Protein AF-A0A1R3L215-F1 (afdb_monomer_lite)

Organism: NCBI:txid93759

Foldseek 3Di:
DDKDKAKDADQVPQKIKIWIWDAPDPVGTPDIDMDIDGDPDRVRRRVVRVVRVVD

Structure (mmCIF, N/CA/C/O backbone):
data_AF-A0A1R3L215-F1
#
_entry.id   AF-A0A1R3L215-F1
#
loop_
_atom_site.group_PDB
_atom_site.id
_atom_site.type_symbol
_atom_site.label_atom_id
_atom_site.label_alt_id
_atom_site.label_comp_id
_atom_site.label_asym_id
_atom_site.label_entity_id
_atom_site.label_seq_id
_atom_site.pdbx_PDB_ins_code
_atom_site.Cartn_x
_atom_site.Cartn_y
_atom_site.Cartn_z
_atom_site.occupancy
_atom_site.B_iso_or_equiv
_atom_site.auth_seq_id
_atom_site.auth_comp_id
_atom_site.auth_asym_id
_atom_site.auth_atom_id
_atom_site.pdbx_PDB_model_num
ATOM 1 N N . MET A 1 1 ? -1.606 0.513 18.562 1.00 85.00 1 MET A N 1
ATOM 2 C CA . MET A 1 1 ? -2.069 0.953 17.229 1.00 85.00 1 MET A CA 1
ATOM 3 C C . MET A 1 1 ? -1.011 0.543 16.221 1.00 85.00 1 MET A C 1
ATOM 5 O O . MET A 1 1 ? 0.162 0.711 16.528 1.00 85.00 1 MET A O 1
ATOM 9 N N . LYS A 1 2 ? -1.397 -0.060 15.095 1.00 91.94 2 LYS A N 1
ATOM 10 C CA . LYS A 1 2 ? -0.479 -0.527 14.043 1.00 91.94 2 LYS A CA 1
ATOM 11 C C . LYS A 1 2 ? -0.826 0.193 12.739 1.00 91.94 2 LYS A C 1
ATOM 13 O O . LYS A 1 2 ? -2.008 0.378 12.459 1.00 91.94 2 LYS A O 1
ATOM 18 N N . VAL A 1 3 ? 0.177 0.576 11.958 1.00 94.62 3 VAL A N 1
ATOM 19 C CA . VAL A 1 3 ? -0.009 1.077 10.591 1.00 94.62 3 VAL A CA 1
ATOM 20 C C . VAL A 1 3 ? 0.691 0.101 9.663 1.00 94.62 3 VAL A C 1
ATOM 22 O O . VAL A 1 3 ? 1.864 -0.202 9.861 1.00 94.62 3 VAL A O 1
ATOM 25 N N . ASN A 1 4 ? -0.042 -0.435 8.695 1.00 95.44 4 ASN A N 1
ATO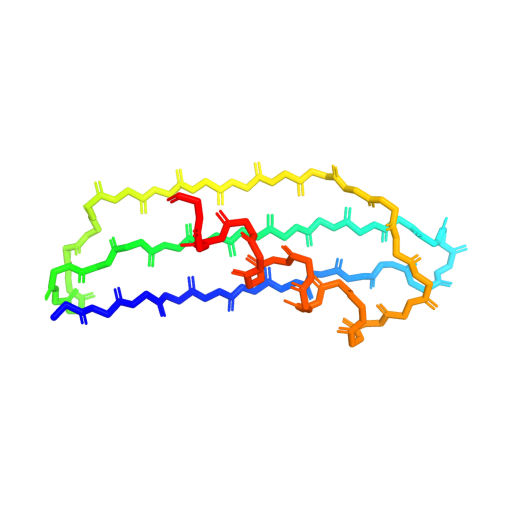M 26 C CA . ASN A 1 4 ? 0.536 -1.245 7.632 1.00 95.44 4 ASN A CA 1
ATOM 27 C C . ASN A 1 4 ? 0.595 -0.405 6.375 1.00 95.44 4 ASN A C 1
ATOM 29 O O . ASN A 1 4 ? -0.368 0.293 6.077 1.00 95.44 4 ASN A O 1
ATOM 33 N N . VAL A 1 5 ? 1.712 -0.491 5.674 1.00 97.25 5 VAL A N 1
ATOM 34 C CA . VAL A 1 5 ? 2.001 0.248 4.453 1.00 97.25 5 VAL A CA 1
ATOM 35 C C . VAL A 1 5 ? 2.422 -0.772 3.412 1.00 97.25 5 VAL A C 1
ATOM 37 O O . VAL A 1 5 ? 3.078 -1.749 3.772 1.00 97.25 5 VAL A O 1
ATOM 40 N N . ASP A 1 6 ? 2.018 -0.553 2.168 1.00 97.88 6 ASP A N 1
ATOM 41 C CA . ASP A 1 6 ? 2.437 -1.388 1.048 1.00 97.88 6 ASP A CA 1
ATOM 42 C C . ASP A 1 6 ? 2.525 -0.551 -0.231 1.00 97.88 6 ASP A C 1
ATOM 44 O O . ASP A 1 6 ? 1.635 0.265 -0.515 1.00 97.88 6 ASP A O 1
ATOM 48 N N . GLY A 1 7 ? 3.614 -0.736 -0.975 1.00 97.50 7 GLY A N 1
ATOM 49 C CA . GLY A 1 7 ? 3.868 -0.110 -2.265 1.00 97.50 7 GLY A CA 1
ATOM 50 C C . GLY A 1 7 ? 4.007 -1.153 -3.372 1.00 97.50 7 GLY A C 1
ATOM 51 O O . GLY A 1 7 ? 4.960 -1.921 -3.410 1.00 97.50 7 GLY A O 1
ATOM 52 N N . ALA A 1 8 ? 3.102 -1.122 -4.344 1.00 97.19 8 ALA A N 1
ATOM 53 C CA . ALA A 1 8 ? 3.143 -1.950 -5.540 1.00 97.19 8 ALA A CA 1
ATOM 54 C C . ALA A 1 8 ? 3.770 -1.191 -6.720 1.00 97.19 8 ALA A C 1
ATOM 56 O O . ALA A 1 8 ? 3.445 -0.032 -6.983 1.00 97.19 8 ALA A O 1
ATOM 57 N N . TYR A 1 9 ? 4.634 -1.870 -7.474 1.00 97.62 9 TYR A N 1
ATOM 58 C CA . TYR A 1 9 ? 5.285 -1.336 -8.669 1.00 97.62 9 TYR A CA 1
ATOM 59 C C . TYR A 1 9 ? 5.144 -2.310 -9.836 1.00 97.62 9 TYR A C 1
ATOM 61 O O . TYR A 1 9 ? 5.522 -3.477 -9.731 1.00 97.62 9 TYR A O 1
ATOM 69 N N . ASP A 1 10 ? 4.642 -1.811 -10.959 1.00 96.38 10 ASP A N 1
ATOM 70 C CA . ASP A 1 10 ? 4.643 -2.515 -12.231 1.00 96.38 10 ASP A CA 1
ATOM 71 C C . ASP A 1 10 ? 5.935 -2.191 -12.991 1.00 96.38 10 ASP A C 1
ATOM 73 O O . ASP A 1 10 ? 6.142 -1.079 -13.483 1.00 96.38 10 ASP A O 1
ATOM 77 N N . LYS A 1 11 ? 6.807 -3.196 -13.097 1.00 90.31 11 LYS A N 1
ATOM 78 C CA . LYS A 1 11 ? 8.105 -3.089 -13.771 1.00 90.31 11 LYS A CA 1
ATOM 79 C C . LYS A 1 11 ? 8.010 -2.861 -15.279 1.00 90.31 11 LYS A C 1
ATOM 81 O O . LYS A 1 11 ? 8.963 -2.328 -15.841 1.00 90.31 11 LYS A O 1
ATOM 86 N N . ASP A 1 12 ? 6.909 -3.260 -15.910 1.00 91.69 12 ASP A N 1
ATOM 87 C CA . ASP A 1 12 ? 6.765 -3.213 -17.362 1.00 91.69 12 ASP A CA 1
ATOM 88 C C . ASP A 1 12 ? 6.211 -1.849 -17.801 1.00 91.69 12 ASP A C 1
ATOM 90 O O . ASP A 1 12 ? 6.588 -1.334 -18.854 1.00 91.69 12 ASP A O 1
ATOM 94 N N . SER A 1 13 ? 5.365 -1.223 -16.973 1.00 89.62 13 SER A N 1
ATOM 95 C CA . SER A 1 13 ? 4.773 0.091 -17.266 1.00 89.62 13 SER A CA 1
ATOM 96 C C . SER A 1 13 ? 5.376 1.270 -16.493 1.00 89.62 13 SER A C 1
ATOM 98 O O . SER A 1 13 ? 5.085 2.421 -16.827 1.00 89.62 13 SER A O 1
ATOM 100 N N . GLY A 1 14 ? 6.185 1.022 -15.458 1.00 85.69 14 GLY A N 1
ATOM 101 C CA . GLY A 1 14 ? 6.717 2.059 -14.564 1.00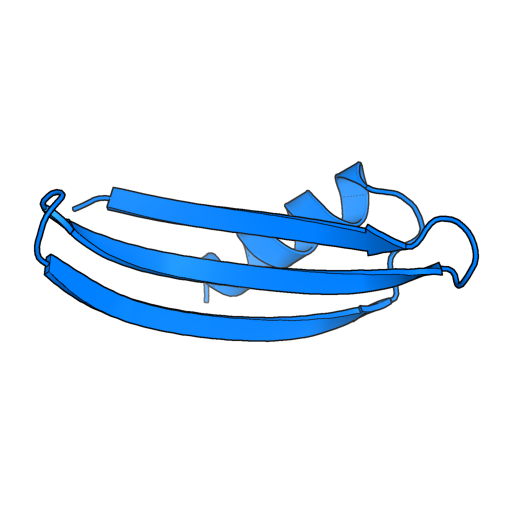 85.69 14 GLY A CA 1
ATOM 102 C C . GLY A 1 14 ? 5.667 2.675 -13.627 1.00 85.69 14 GLY A C 1
ATOM 103 O O . GLY A 1 14 ? 5.965 3.610 -12.881 1.00 85.69 14 GLY A O 1
ATOM 104 N N . LYS A 1 15 ? 4.428 2.173 -13.660 1.00 94.00 15 LYS A N 1
ATOM 105 C CA . LYS A 1 15 ? 3.343 2.645 -12.799 1.00 94.00 15 LYS A CA 1
ATOM 106 C C . LYS A 1 15 ? 3.488 2.056 -11.404 1.00 94.00 15 LYS A C 1
ATOM 108 O O . LYS A 1 15 ? 3.922 0.919 -11.234 1.00 94.00 15 LYS A O 1
ATOM 113 N N . ALA A 1 16 ? 3.062 2.812 -10.404 1.00 96.88 16 AL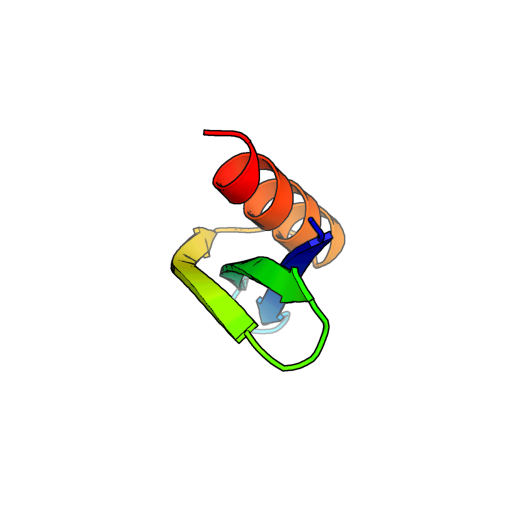A A N 1
ATOM 114 C CA . ALA A 1 16 ? 2.990 2.338 -9.037 1.00 96.88 16 ALA A CA 1
ATOM 115 C C . ALA A 1 16 ? 1.665 2.715 -8.377 1.00 96.88 16 ALA A C 1
ATOM 117 O O . ALA A 1 16 ? 0.958 3.643 -8.783 1.00 96.88 16 ALA A O 1
ATOM 118 N N . ALA A 1 17 ? 1.338 1.971 -7.335 1.00 97.19 17 ALA A N 1
ATOM 119 C CA . ALA A 1 17 ? 0.269 2.287 -6.412 1.00 97.19 17 ALA A CA 1
ATOM 120 C C . ALA A 1 17 ? 0.752 1.975 -5.002 1.00 97.19 17 ALA A C 1
ATOM 122 O O . ALA A 1 17 ? 1.575 1.089 -4.807 1.00 97.19 17 ALA A O 1
ATOM 123 N N . GLY A 1 18 ? 0.246 2.680 -4.007 1.00 97.12 18 GLY A N 1
A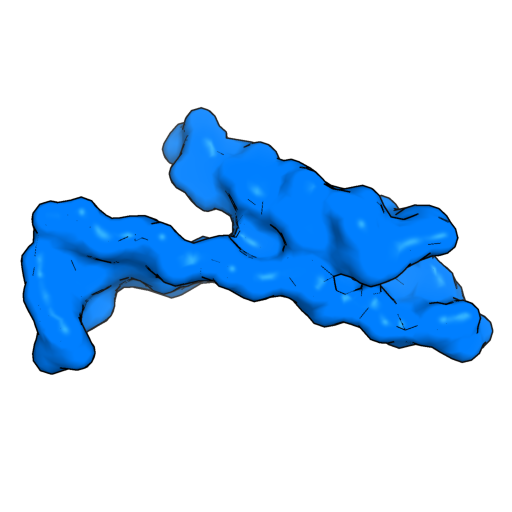TOM 124 C CA . GLY A 1 18 ? 0.598 2.391 -2.628 1.00 97.12 18 GLY A CA 1
ATOM 125 C C . GLY A 1 18 ? -0.402 2.980 -1.667 1.00 97.12 18 GLY A C 1
ATOM 126 O O . GLY A 1 18 ? -1.185 3.864 -2.017 1.00 97.12 18 GLY A O 1
ATOM 127 N N . GLY A 1 19 ? -0.400 2.464 -0.450 1.00 97.44 19 GLY A N 1
ATOM 128 C CA . GLY A 1 19 ? -1.396 2.834 0.534 1.00 97.44 19 GLY A CA 1
ATOM 129 C C . GLY A 1 19 ? -1.025 2.417 1.938 1.00 97.44 19 GLY A C 1
ATOM 130 O O . GLY A 1 19 ? 0.017 1.808 2.182 1.00 97.44 19 GLY A O 1
ATOM 131 N N . TYR A 1 20 ? -1.912 2.753 2.865 1.00 97.25 20 TYR A N 1
ATOM 132 C CA . TYR A 1 20 ? -1.786 2.355 4.253 1.00 97.25 20 TYR A CA 1
ATOM 133 C C . TYR A 1 20 ? -3.128 1.996 4.883 1.00 97.25 20 TYR A C 1
ATOM 135 O O . TYR A 1 20 ? -4.194 2.456 4.469 1.00 97.25 20 TYR A O 1
ATOM 143 N N . VAL A 1 21 ? -3.047 1.181 5.933 1.00 96.88 21 VAL A N 1
ATOM 144 C CA . VAL A 1 21 ? -4.163 0.768 6.783 1.00 96.88 21 VAL A CA 1
ATOM 145 C C . VAL A 1 21 ? -3.809 1.079 8.231 1.00 96.88 21 VAL A C 1
ATOM 147 O O . VAL A 1 21 ? -2.841 0.536 8.767 1.00 96.88 21 VAL A O 1
ATOM 150 N N . ILE A 1 22 ? -4.611 1.916 8.890 1.00 96.00 22 ILE A N 1
ATOM 151 C CA . ILE A 1 22 ? -4.496 2.177 10.329 1.00 96.00 22 ILE A CA 1
ATOM 152 C C . ILE A 1 22 ? -5.357 1.152 11.061 1.00 96.00 22 ILE A C 1
ATOM 154 O O . ILE A 1 22 ? -6.557 1.049 10.812 1.00 96.00 22 ILE A O 1
ATOM 158 N N . ARG A 1 23 ? -4.766 0.406 11.994 1.00 96.00 23 ARG A N 1
ATOM 159 C CA . ARG A 1 23 ? -5.454 -0.611 12.795 1.00 96.00 23 ARG A CA 1
ATOM 160 C C . ARG A 1 23 ? -5.343 -0.323 14.285 1.00 96.00 23 ARG A C 1
ATOM 162 O O . ARG A 1 23 ? -4.257 -0.051 14.812 1.00 96.00 23 ARG A O 1
ATOM 169 N N . LYS A 1 24 ? -6.460 -0.453 15.003 1.00 95.62 24 LYS A N 1
ATOM 170 C CA . LYS A 1 24 ? -6.461 -0.401 16.475 1.00 95.62 24 LYS A CA 1
ATOM 171 C C . LYS A 1 24 ? -5.832 -1.673 17.050 1.00 95.62 24 LYS A C 1
ATOM 173 O O . LYS A 1 24 ? -4.972 -1.593 17.927 1.00 95.62 24 LYS A O 1
ATOM 178 N N . ASN A 1 25 ? -6.250 -2.815 16.510 1.00 94.25 25 ASN A N 1
ATOM 179 C CA . ASN A 1 25 ? -5.817 -4.181 16.804 1.00 94.25 25 ASN A CA 1
ATOM 180 C C . ASN A 1 25 ? -5.971 -5.028 15.521 1.00 94.25 25 ASN A C 1
ATOM 182 O O . ASN A 1 25 ? -6.363 -4.497 14.484 1.00 94.25 25 ASN A O 1
ATOM 186 N N . ASP A 1 26 ? -5.687 -6.328 15.576 1.00 89.38 26 ASP A N 1
ATOM 187 C CA . ASP A 1 26 ? -5.674 -7.174 14.372 1.00 89.38 26 ASP A CA 1
ATOM 188 C C . ASP A 1 26 ? -7.066 -7.357 13.725 1.00 89.38 26 ASP A C 1
ATOM 190 O O . ASP A 1 26 ? -7.146 -7.675 12.541 1.00 89.38 26 ASP A O 1
ATOM 194 N N . ALA A 1 27 ? -8.152 -7.081 14.460 1.00 92.50 27 ALA A N 1
ATOM 195 C CA . ALA A 1 27 ? -9.536 -7.222 13.999 1.00 92.50 27 ALA A CA 1
ATOM 196 C C . ALA A 1 27 ? -10.209 -5.894 13.594 1.00 92.50 27 ALA A C 1
ATOM 198 O O . ALA A 1 27 ? -11.283 -5.909 12.998 1.00 92.50 27 ALA A O 1
ATOM 199 N N . THR A 1 28 ? -9.636 -4.734 13.934 1.00 95.81 28 THR A N 1
ATOM 200 C CA . THR A 1 28 ? -10.287 -3.425 13.749 1.00 95.81 28 THR A CA 1
ATOM 201 C C . THR A 1 28 ? -9.440 -2.474 12.913 1.00 95.81 28 THR A C 1
ATOM 203 O O . THR A 1 28 ? -8.394 -1.990 13.360 1.00 95.81 28 THR A O 1
ATOM 206 N N . VAL A 1 29 ? -9.962 -2.141 11.731 1.00 96.69 29 VAL A N 1
ATOM 207 C CA . VAL A 1 29 ? -9.447 -1.094 10.843 1.00 96.69 29 VAL A CA 1
ATOM 208 C C . VAL A 1 29 ? -10.089 0.246 11.205 1.00 96.69 29 VAL A C 1
ATOM 210 O O . VAL A 1 29 ? -11.304 0.347 11.324 1.00 96.69 29 VAL A O 1
ATOM 213 N N . LEU A 1 30 ? -9.257 1.267 11.391 1.00 95.75 30 LEU A N 1
ATOM 214 C CA . LEU A 1 30 ? -9.664 2.645 11.676 1.00 95.75 30 LEU A CA 1
ATOM 215 C C . LEU A 1 30 ? -9.691 3.516 10.416 1.00 95.75 30 LEU A C 1
ATOM 217 O O . LEU A 1 30 ? -10.414 4.504 10.375 1.00 95.75 30 LEU A O 1
ATOM 221 N N . GLY A 1 31 ? -8.909 3.163 9.395 1.00 95.25 31 GLY A N 1
ATOM 222 C CA . GLY A 1 31 ? -8.861 3.898 8.138 1.00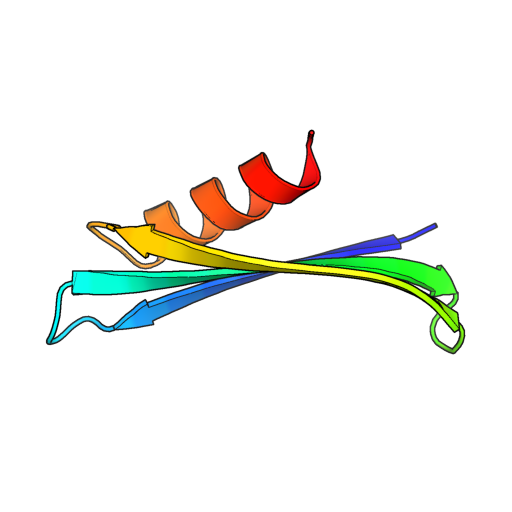 95.25 31 GLY A CA 1
ATOM 223 C C . GLY A 1 31 ? -7.969 3.220 7.107 1.00 95.25 31 GLY A C 1
ATOM 224 O O . GLY A 1 31 ? -7.046 2.484 7.464 1.00 95.25 31 GLY A O 1
ATOM 225 N N . ILE A 1 32 ? -8.269 3.470 5.834 1.00 96.19 32 ILE A N 1
ATOM 226 C CA . ILE A 1 32 ? -7.522 2.982 4.673 1.00 96.19 32 ILE A CA 1
ATOM 227 C C . ILE A 1 32 ? -7.406 4.134 3.680 1.00 96.19 32 ILE A C 1
ATOM 229 O O . ILE A 1 32 ? -8.393 4.825 3.427 1.00 96.19 32 ILE A O 1
ATOM 233 N N . ARG A 1 33 ? -6.225 4.315 3.094 1.00 97.19 33 ARG A N 1
ATOM 234 C CA . ARG A 1 33 ? -6.019 5.214 1.955 1.00 97.19 33 ARG A CA 1
ATOM 235 C C . ARG A 1 33 ? -5.046 4.570 0.982 1.00 97.19 33 ARG A C 1
ATOM 237 O O . ARG A 1 33 ? -4.091 3.927 1.407 1.00 97.19 33 ARG A O 1
ATOM 244 N N . GLY A 1 34 ? -5.289 4.754 -0.309 1.00 96.69 34 GLY A N 1
ATOM 245 C CA . GLY A 1 34 ? -4.401 4.303 -1.372 1.00 96.69 34 GLY A CA 1
ATOM 246 C C . GLY A 1 34 ? -4.415 5.283 -2.533 1.00 96.69 34 GLY A C 1
ATOM 247 O O . GLY A 1 34 ? -5.439 5.913 -2.798 1.00 96.69 34 GLY A O 1
ATOM 248 N N . GLU A 1 35 ? -3.276 5.421 -3.200 1.00 96.25 35 GLU A N 1
ATOM 249 C CA . GLU A 1 35 ? -3.079 6.345 -4.314 1.00 96.25 35 GLU A CA 1
ATOM 250 C C . GLU A 1 35 ? -2.215 5.711 -5.404 1.00 96.25 35 GLU A C 1
ATOM 252 O O . GLU A 1 35 ? -1.371 4.854 -5.138 1.00 96.25 35 GLU A O 1
ATOM 257 N N . GLN A 1 36 ? -2.436 6.147 -6.644 1.00 96.12 36 GLN A N 1
ATOM 258 C CA . GLN A 1 36 ? -1.565 5.829 -7.771 1.00 96.12 36 GLN A CA 1
ATOM 259 C C . GLN A 1 36 ? -0.511 6.922 -7.927 1.00 96.12 36 GLN A C 1
ATOM 261 O O . GLN A 1 36 ? -0.805 8.108 -7.782 1.00 96.12 36 GLN A O 1
ATOM 266 N N . PHE A 1 37 ? 0.711 6.529 -8.263 1.00 93.31 37 PHE A N 1
ATOM 267 C CA . PHE A 1 37 ? 1.817 7.451 -8.493 1.00 93.31 37 PHE A CA 1
ATOM 268 C C . PHE A 1 37 ? 2.839 6.848 -9.459 1.00 93.31 37 PHE A C 1
ATOM 270 O O . PHE A 1 37 ? 2.785 5.672 -9.814 1.00 93.31 37 PHE A O 1
ATOM 277 N N . GLN A 1 38 ? 3.782 7.674 -9.905 1.00 92.31 38 GLN A N 1
ATOM 278 C CA . GLN A 1 38 ? 4.915 7.206 -10.696 1.00 92.31 38 GLN A CA 1
ATOM 279 C C . GLN A 1 38 ? 6.068 6.820 -9.769 1.00 92.31 38 GLN A C 1
ATOM 281 O O . GLN A 1 38 ? 6.438 7.590 -8.880 1.00 92.31 38 GLN A O 1
ATOM 286 N N . ALA A 1 39 ? 6.666 5.654 -10.000 1.00 93.50 39 ALA A N 1
ATOM 287 C CA . ALA A 1 39 ? 7.879 5.215 -9.320 1.00 93.50 39 ALA A CA 1
ATOM 288 C C . ALA A 1 39 ? 8.862 4.646 -10.347 1.00 93.50 39 ALA A C 1
ATOM 290 O O . ALA A 1 39 ? 8.482 4.240 -11.435 1.00 93.50 39 ALA A O 1
ATOM 291 N N . LYS A 1 40 ? 10.150 4.639 -10.017 1.00 93.81 40 LYS A N 1
ATOM 292 C CA . LYS A 1 40 ? 11.221 4.100 -10.868 1.00 93.81 40 LYS A CA 1
ATOM 293 C C . LYS A 1 40 ? 11.702 2.729 -10.401 1.00 93.81 40 LYS A C 1
ATOM 295 O O . LYS A 1 40 ? 12.536 2.113 -11.055 1.00 93.81 40 LYS A O 1
ATOM 300 N N . SER A 1 41 ? 11.247 2.286 -9.233 1.00 96.00 41 SER A N 1
ATOM 301 C CA . SER A 1 41 ? 11.619 1.009 -8.640 1.00 96.00 41 SER A CA 1
ATOM 302 C C . SER A 1 41 ? 10.595 0.588 -7.583 1.00 96.00 41 SER A C 1
ATOM 304 O O . SER A 1 41 ? 9.907 1.453 -7.027 1.00 96.00 41 SER A O 1
ATOM 306 N N . PRO A 1 42 ? 10.543 -0.711 -7.230 1.00 95.94 42 PRO A N 1
ATOM 307 C CA . PRO A 1 42 ? 9.744 -1.188 -6.102 1.00 95.94 42 PRO A CA 1
ATOM 308 C C . PRO A 1 42 ? 10.079 -0.448 -4.804 1.00 95.94 42 PRO A C 1
ATOM 310 O O . PRO A 1 42 ? 9.193 0.001 -4.090 1.00 95.94 42 PRO A O 1
ATOM 313 N N . MET A 1 43 ? 11.370 -0.215 -4.543 1.00 96.81 43 MET A N 1
ATOM 314 C CA . MET A 1 43 ? 11.815 0.470 -3.328 1.00 96.81 43 MET A CA 1
ATOM 315 C C . MET A 1 43 ? 11.342 1.929 -3.270 1.00 96.81 43 MET A C 1
ATOM 317 O O . MET A 1 43 ? 11.033 2.439 -2.195 1.00 96.81 43 MET A O 1
ATOM 321 N N . GLN A 1 44 ? 11.245 2.604 -4.422 1.00 96.25 44 GLN A N 1
ATOM 322 C CA . GLN A 1 44 ? 10.644 3.933 -4.478 1.00 96.25 44 GLN A CA 1
ATOM 323 C C . GLN A 1 44 ? 9.133 3.872 -4.221 1.00 96.25 44 GLN A C 1
ATOM 325 O O . GLN A 1 44 ? 8.616 4.754 -3.541 1.00 96.25 44 GLN A O 1
ATOM 330 N N . ALA A 1 45 ? 8.429 2.855 -4.729 1.00 97.00 45 ALA A N 1
ATOM 331 C CA . ALA A 1 45 ? 6.998 2.700 -4.481 1.00 97.00 45 ALA A CA 1
ATOM 332 C C . ALA A 1 45 ? 6.690 2.498 -2.988 1.00 97.00 45 ALA A C 1
ATOM 334 O O . ALA A 1 45 ? 5.805 3.165 -2.455 1.00 97.00 45 ALA A O 1
ATOM 335 N N . GLU A 1 46 ? 7.488 1.681 -2.298 1.00 97.31 46 GLU A N 1
ATOM 336 C CA . GLU A 1 46 ? 7.410 1.488 -0.843 1.00 97.31 46 GLU A CA 1
ATOM 337 C C . GLU A 1 46 ? 7.661 2.788 -0.068 1.00 97.31 46 GLU A C 1
ATOM 339 O O . GLU A 1 46 ? 6.894 3.167 0.819 1.00 97.31 46 GLU A O 1
ATOM 344 N N . ALA A 1 47 ? 8.707 3.537 -0.434 1.00 96.44 47 ALA A N 1
ATOM 345 C CA . ALA A 1 47 ? 9.016 4.813 0.209 1.00 96.44 47 ALA A CA 1
ATOM 346 C C . ALA A 1 47 ? 7.898 5.855 0.013 1.00 96.44 47 ALA A C 1
ATOM 348 O O . ALA A 1 47 ? 7.603 6.635 0.923 1.00 96.44 47 ALA A O 1
ATOM 349 N N . LEU A 1 48 ? 7.262 5.872 -1.163 1.00 95.44 48 LEU A N 1
ATOM 350 C CA . LEU A 1 48 ? 6.129 6.752 -1.457 1.00 95.44 48 LEU A CA 1
ATOM 351 C C . LEU A 1 48 ? 4.876 6.347 -0.669 1.00 95.44 48 LEU A C 1
ATOM 353 O O . LEU A 1 48 ? 4.223 7.221 -0.098 1.00 95.44 48 LEU A O 1
ATOM 357 N N . ALA A 1 49 ? 4.585 5.048 -0.561 1.00 96.31 49 ALA A N 1
ATOM 358 C CA . ALA A 1 49 ? 3.502 4.536 0.276 1.00 96.31 49 ALA A CA 1
ATOM 359 C C . ALA A 1 49 ? 3.712 4.894 1.761 1.00 96.31 49 ALA A C 1
ATOM 361 O O . ALA A 1 49 ? 2.780 5.326 2.441 1.00 96.31 49 ALA A O 1
ATOM 362 N N . LEU A 1 50 ? 4.953 4.809 2.256 1.00 96.06 50 LEU A N 1
ATOM 363 C CA . LEU A 1 50 ? 5.293 5.202 3.627 1.00 96.06 50 LEU A CA 1
ATOM 364 C C . LEU A 1 50 ? 5.112 6.704 3.853 1.00 96.06 50 LEU A C 1
ATOM 366 O O . LEU A 1 50 ? 4.570 7.114 4.877 1.00 96.06 50 LEU A O 1
ATOM 370 N N . ARG A 1 51 ? 5.519 7.534 2.885 1.00 94.69 51 ARG A N 1
ATOM 371 C CA . ARG A 1 51 ? 5.310 8.987 2.943 1.00 94.69 51 ARG A CA 1
ATOM 372 C C . ARG A 1 51 ? 3.824 9.346 2.974 1.00 94.69 51 ARG A C 1
ATOM 374 O O . ARG A 1 51 ? 3.456 10.276 3.684 1.00 94.69 51 ARG A O 1
ATOM 381 N N . LEU A 1 52 ? 2.984 8.626 2.231 1.00 93.12 52 LEU A N 1
ATOM 382 C CA . LEU A 1 52 ? 1.532 8.819 2.238 1.00 93.12 52 LEU A CA 1
ATOM 383 C C . LEU A 1 52 ? 0.928 8.565 3.631 1.00 93.12 52 LEU A C 1
ATOM 385 O O . LEU A 1 52 ? 0.013 9.275 4.034 1.00 93.12 52 LEU A O 1
ATOM 389 N N . A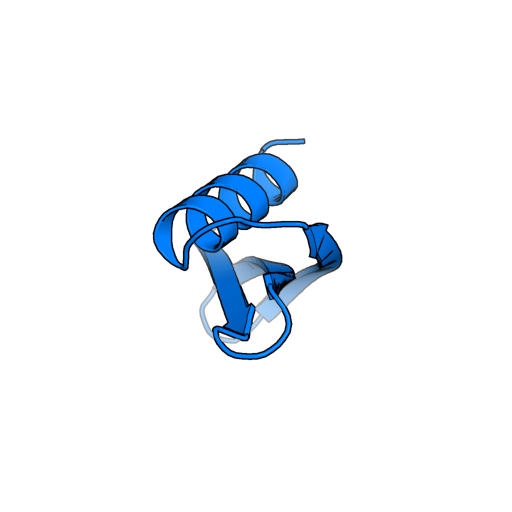LA A 1 53 ? 1.468 7.599 4.378 1.00 91.25 53 ALA A N 1
ATOM 390 C CA . ALA A 1 53 ? 1.037 7.275 5.739 1.00 91.25 53 ALA A CA 1
ATOM 391 C C . ALA A 1 53 ? 1.517 8.268 6.817 1.00 91.25 53 ALA A C 1
ATOM 393 O O . ALA A 1 53 ? 1.027 8.216 7.943 1.00 91.25 53 ALA A O 1
ATOM 394 N N . ALA A 1 54 ? 2.484 9.134 6.494 1.00 86.44 54 ALA A N 1
ATOM 395 C CA . ALA A 1 54 ? 3.088 10.101 7.415 1.00 86.44 54 ALA A CA 1
ATOM 396 C C . ALA A 1 54 ? 2.454 11.508 7.349 1.00 86.44 54 ALA A C 1
ATOM 398 O O . ALA A 1 54 ? 3.004 12.441 7.936 1.00 86.44 54 ALA A O 1
ATOM 399 N N . GLN A 1 55 ? 1.358 11.664 6.596 1.00 77.75 55 GLN A N 1
ATOM 400 C CA . GLN A 1 55 ? 0.596 12.914 6.466 1.00 77.75 55 GLN A CA 1
ATOM 401 C C . GLN A 1 55 ? -0.358 13.153 7.637 1.00 77.75 55 GLN A C 1
ATOM 403 O O . GLN A 1 55 ? -0.888 12.162 8.189 1.00 77.75 55 GLN A O 1
#

InterPro domains:
  IPR002156 Ribonuclease H domain [PF13456] (4-53)
  IPR012337 Ribonuclease H-like superfamily [SSF53098] (1-54)
  IPR036397 Ribonuclease H superfamily [G3DSA:3.30.420.10] (1-55)

pLDDT: mean 94.44, std 3.77, range [77.75, 97.88]

Secondary structure (DSSP, 8-state):
-EEEEEEEE-TTT-EEEEEEEEEEETTEEEEEEEEEEE-SSHHHHHHHHHHHHT-

Sequence (55 aa):
MKVNVDGAYDKDSGKAAGGYVIRKNDATVLGIRGEQFQAKSPMQAEALALRLAAQ

Radius of gyration: 11.85 Å; chains: 1; bounding box: 22×20×35 Å